Protein AF-A0A3D5UZB6-F1 (afdb_monomer)

Secondary structure (DSSP, 8-state):
----S----EEEEE--SS-BHHHHS-GGGTT---SSS-GGGTTHHHHB-TTS-B-TTSGGGSGGGTTEEEEEE-SSBTBSS--THHHHHHHHHT--EEE-S-B-HHHHHHHHHHT-EEE-

pLDDT: mean 96.78, std 3.05, range [75.44, 98.88]

Structure (mmCIF, N/CA/C/O backbone):
data_AF-A0A3D5UZB6-F1
#
_entry.id   AF-A0A3D5UZB6-F1
#
loop_
_atom_site.group_PDB
_atom_site.id
_atom_site.type_symbol
_atom_site.label_atom_id
_atom_site.label_alt_id
_atom_site.label_comp_id
_atom_site.label_asym_id
_atom_site.label_entity_id
_atom_site.label_seq_id
_atom_site.pdbx_PDB_ins_code
_atom_site.Cartn_x
_atom_site.Cartn_y
_atom_site.Cartn_z
_atom_site.occupancy
_atom_site.B_iso_or_equiv
_atom_site.auth_seq_id
_atom_site.auth_comp_id
_atom_site.auth_asym_id
_atom_site.auth_atom_id
_atom_site.pdbx_PDB_model_num
ATOM 1 N N . MET A 1 1 ? 12.149 -8.074 12.754 1.00 75.44 1 MET A N 1
ATOM 2 C CA . MET A 1 1 ? 11.106 -8.401 11.762 1.00 75.44 1 MET A CA 1
ATOM 3 C C . MET A 1 1 ? 10.258 -9.513 12.334 1.00 75.44 1 MET A C 1
ATOM 5 O O . MET A 1 1 ? 10.825 -10.468 12.853 1.00 75.44 1 MET A O 1
ATOM 9 N N . GLU A 1 2 ? 8.938 -9.370 12.300 1.00 81.25 2 GLU A N 1
ATOM 10 C CA . GLU A 1 2 ? 8.029 -10.442 12.707 1.00 81.25 2 GLU A CA 1
ATOM 11 C C . GLU A 1 2 ? 8.037 -11.546 11.641 1.00 81.25 2 GLU A C 1
ATOM 13 O O . GLU A 1 2 ? 8.023 -11.256 10.444 1.00 81.25 2 GLU A O 1
ATOM 18 N N . LYS A 1 3 ? 8.092 -12.813 12.058 1.00 91.38 3 LYS A N 1
ATOM 19 C CA . LYS A 1 3 ? 8.124 -13.941 11.123 1.00 91.38 3 LYS A CA 1
ATOM 20 C C . LYS A 1 3 ? 6.788 -14.042 10.379 1.00 91.38 3 LYS A C 1
ATOM 22 O O . LYS A 1 3 ? 5.745 -14.202 11.007 1.00 91.38 3 LYS A O 1
ATOM 27 N N . PHE A 1 4 ? 6.817 -14.014 9.048 1.00 95.06 4 PHE A N 1
ATOM 28 C CA . PHE A 1 4 ? 5.624 -14.200 8.221 1.00 95.06 4 PHE A CA 1
ATOM 29 C C . PHE A 1 4 ? 5.389 -15.698 7.970 1.00 95.06 4 PHE A C 1
ATOM 31 O O . PHE A 1 4 ? 6.015 -16.283 7.094 1.00 95.06 4 PHE A O 1
ATOM 38 N N . ASN A 1 5 ? 4.518 -16.340 8.759 1.00 95.62 5 ASN A N 1
ATOM 39 C CA . ASN A 1 5 ? 4.170 -17.762 8.571 1.00 95.62 5 ASN A CA 1
ATOM 40 C C . ASN A 1 5 ? 2.803 -17.946 7.893 1.00 95.62 5 ASN A C 1
ATOM 42 O O . ASN A 1 5 ? 2.667 -18.714 6.948 1.00 95.62 5 ASN A O 1
ATOM 46 N N . LYS A 1 6 ? 1.777 -17.262 8.408 1.00 96.12 6 LYS A N 1
ATOM 47 C CA . LYS A 1 6 ? 0.398 -17.293 7.914 1.00 96.12 6 LYS A CA 1
ATOM 48 C C . LYS A 1 6 ? -0.233 -15.940 8.209 1.00 96.12 6 LYS A C 1
ATOM 50 O O . LYS A 1 6 ? -0.063 -15.424 9.311 1.00 96.12 6 LYS A O 1
ATOM 55 N N . LEU A 1 7 ? -0.975 -15.401 7.249 1.00 97.50 7 LEU A N 1
ATOM 56 C CA . LEU A 1 7 ? -1.771 -14.192 7.419 1.00 97.50 7 LEU A CA 1
ATOM 57 C C . LEU A 1 7 ? -3.230 -14.515 7.100 1.00 97.50 7 LEU A C 1
ATOM 59 O O . LEU A 1 7 ? -3.538 -15.151 6.095 1.00 97.50 7 LEU A O 1
ATOM 63 N N . THR A 1 8 ? -4.132 -14.099 7.978 1.00 97.88 8 THR A N 1
ATOM 64 C CA . THR A 1 8 ? -5.576 -14.127 7.747 1.00 97.88 8 THR A CA 1
ATOM 65 C C . THR A 1 8 ? -6.106 -12.799 8.245 1.00 97.88 8 THR A C 1
ATOM 67 O O . THR A 1 8 ? -5.948 -12.486 9.419 1.00 97.88 8 THR A O 1
ATOM 70 N N . GLY A 1 9 ? -6.681 -12.011 7.347 1.00 96.56 9 GLY A N 1
ATOM 71 C CA . GLY A 1 9 ? -7.122 -10.660 7.650 1.00 96.56 9 GLY A CA 1
ATOM 72 C C . GLY A 1 9 ? -7.970 -10.102 6.521 1.00 96.56 9 GLY A C 1
ATOM 73 O O . GLY A 1 9 ? -8.131 -10.731 5.474 1.00 96.56 9 GLY A O 1
ATOM 74 N N . VAL A 1 10 ? -8.525 -8.917 6.749 1.00 98.31 10 VAL A N 1
ATOM 75 C CA . VAL A 1 10 ? -9.340 -8.231 5.748 1.00 98.31 10 VAL A CA 1
ATOM 76 C C . VAL A 1 10 ? -8.462 -7.782 4.578 1.00 98.31 10 VAL A C 1
ATOM 78 O O . VAL A 1 10 ? -7.376 -7.230 4.785 1.00 98.31 10 VAL A O 1
ATOM 81 N N . ALA A 1 11 ? -8.965 -8.004 3.361 1.00 98.62 11 ALA A N 1
ATOM 82 C CA . ALA A 1 11 ? -8.371 -7.526 2.122 1.00 98.62 11 ALA A CA 1
A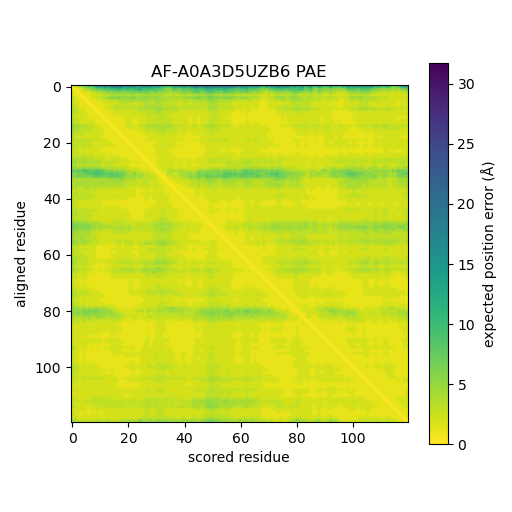TOM 83 C C . ALA A 1 11 ? -9.102 -6.280 1.611 1.00 98.62 11 ALA A C 1
ATOM 85 O O . ALA A 1 11 ? -10.308 -6.320 1.371 1.00 98.62 11 ALA A O 1
ATOM 86 N N . ALA A 1 12 ? -8.370 -5.179 1.453 1.00 98.75 12 ALA A N 1
ATOM 87 C CA . ALA A 1 12 ? -8.877 -3.931 0.900 1.00 98.75 12 ALA A CA 1
ATOM 88 C C . ALA A 1 12 ? -8.581 -3.849 -0.609 1.00 98.75 12 ALA A C 1
ATOM 90 O O . ALA A 1 12 ? -7.415 -3.968 -0.994 1.00 98.75 12 ALA A O 1
ATOM 91 N N . PRO A 1 13 ? -9.592 -3.631 -1.471 1.00 98.56 13 PRO A N 1
ATOM 92 C CA . PRO A 1 13 ? -9.374 -3.424 -2.900 1.00 98.56 13 PRO A CA 1
ATOM 93 C C . PRO A 1 13 ? -8.982 -1.971 -3.212 1.00 98.56 13 PRO A C 1
ATOM 95 O O . PRO A 1 13 ? -9.733 -1.040 -2.930 1.00 98.56 13 PRO A O 1
ATOM 98 N N . LEU A 1 14 ? -7.841 -1.777 -3.864 1.00 98.44 14 LEU A N 1
ATOM 99 C CA . LEU A 1 14 ? -7.365 -0.500 -4.395 1.00 98.44 14 LEU A CA 1
ATOM 100 C C . LEU A 1 14 ? -7.153 -0.645 -5.913 1.00 98.44 14 LEU A C 1
ATOM 102 O O . LEU A 1 14 ? -6.034 -0.896 -6.346 1.00 98.44 14 LEU A O 1
ATOM 106 N N . PRO A 1 15 ? -8.209 -0.550 -6.741 1.00 97.19 15 PRO A N 1
ATOM 107 C CA . PRO A 1 15 ? -8.152 -0.859 -8.174 1.00 97.19 15 PRO A CA 1
ATOM 108 C C . PRO A 1 15 ? -7.474 0.262 -8.985 1.00 97.19 15 PRO A C 1
ATOM 110 O O . PRO A 1 15 ? -8.091 0.893 -9.839 1.00 97.19 15 PRO A O 1
ATOM 113 N N . ILE A 1 16 ? -6.204 0.531 -8.686 1.00 98.12 16 ILE A N 1
ATOM 114 C CA . ILE A 1 16 ? -5.383 1.584 -9.280 1.00 98.12 16 ILE A CA 1
ATOM 115 C C . ILE A 1 16 ? -4.089 0.950 -9.785 1.00 98.12 16 ILE A C 1
ATOM 117 O O . ILE A 1 16 ? -3.446 0.176 -9.074 1.00 98.12 16 ILE A O 1
ATOM 121 N N . ILE A 1 17 ? -3.727 1.271 -11.024 1.00 98.56 17 ILE A N 1
ATOM 122 C CA . ILE A 1 17 ? -2.447 0.901 -11.640 1.00 98.56 17 ILE A CA 1
ATOM 123 C C . ILE A 1 17 ? -1.419 2.009 -11.413 1.00 98.56 17 ILE A C 1
ATOM 125 O O . ILE A 1 17 ? -1.796 3.168 -11.251 1.00 98.56 17 ILE A O 1
ATOM 129 N N . ASN A 1 18 ? -0.131 1.674 -11.467 1.00 98.56 18 ASN A N 1
ATOM 130 C CA . ASN A 1 18 ? 0.975 2.627 -11.320 1.00 98.56 18 ASN A CA 1
ATOM 131 C C . ASN A 1 18 ? 0.895 3.447 -10.023 1.00 98.56 18 ASN A C 1
ATOM 133 O O . ASN A 1 18 ? 1.174 4.644 -10.021 1.00 98.56 18 ASN A O 1
ATOM 137 N N . VAL A 1 19 ? 0.490 2.811 -8.921 1.00 98.69 19 VAL A N 1
ATOM 138 C CA . VAL A 1 19 ? 0.549 3.447 -7.603 1.00 98.69 19 VAL A CA 1
ATOM 139 C C . VAL A 1 19 ? 2.018 3.661 -7.253 1.00 98.69 19 VAL A C 1
ATOM 141 O O . VAL A 1 19 ? 2.720 2.707 -6.914 1.00 98.69 19 VAL A O 1
ATOM 144 N N . ASP A 1 20 ? 2.492 4.895 -7.366 1.00 98.44 20 ASP A N 1
ATOM 145 C CA . ASP A 1 20 ? 3.891 5.232 -7.132 1.00 98.44 20 ASP A CA 1
ATOM 146 C C . ASP A 1 20 ? 4.208 5.476 -5.644 1.00 98.44 20 ASP A C 1
ATOM 148 O O . ASP A 1 20 ? 3.340 5.476 -4.766 1.00 98.44 20 ASP A O 1
ATOM 152 N N . THR A 1 21 ? 5.489 5.656 -5.331 1.00 98.25 21 THR A N 1
ATOM 153 C CA . THR A 1 21 ? 5.934 5.873 -3.952 1.00 98.25 21 THR A CA 1
ATOM 154 C C . THR A 1 21 ? 5.565 7.243 -3.368 1.00 98.25 21 THR A C 1
ATOM 156 O O . THR A 1 21 ? 5.584 7.363 -2.143 1.00 98.25 21 THR A O 1
ATOM 159 N N . ASP A 1 22 ? 5.213 8.251 -4.178 1.00 97.75 22 ASP A N 1
ATOM 160 C CA . ASP A 1 22 ? 4.610 9.511 -3.710 1.00 97.75 22 ASP A CA 1
ATOM 161 C C . ASP A 1 22 ? 3.157 9.291 -3.291 1.00 97.75 22 ASP A C 1
ATOM 163 O O . ASP A 1 22 ? 2.776 9.725 -2.205 1.00 97.75 22 ASP A O 1
ATOM 167 N N . MET A 1 23 ? 2.386 8.540 -4.083 1.00 98.31 23 MET A N 1
ATOM 168 C CA . MET A 1 23 ? 1.020 8.156 -3.736 1.00 98.31 23 MET A CA 1
ATOM 169 C C . MET A 1 23 ? 0.991 7.343 -2.441 1.00 98.31 23 MET A C 1
ATOM 171 O O . MET A 1 23 ? 0.156 7.602 -1.582 1.00 98.31 23 MET A O 1
ATOM 175 N N . ILE A 1 24 ? 1.901 6.375 -2.266 1.00 98.62 24 ILE A N 1
ATOM 176 C CA . ILE A 1 24 ? 1.978 5.584 -1.025 1.00 98.62 24 ILE A CA 1
ATOM 177 C C . ILE A 1 24 ? 2.322 6.483 0.165 1.00 98.62 24 ILE A C 1
ATOM 179 O O . ILE A 1 24 ? 1.686 6.379 1.213 1.00 98.62 24 ILE A O 1
ATOM 183 N N . ILE A 1 25 ? 3.332 7.343 0.036 1.00 98.25 25 ILE A N 1
ATOM 184 C CA . ILE A 1 25 ? 3.686 8.306 1.077 1.00 98.25 25 ILE A CA 1
ATOM 185 C C . ILE A 1 25 ? 4.348 9.557 0.475 1.00 98.25 25 ILE A C 1
ATOM 187 O O . ILE A 1 25 ? 5.474 9.489 -0.040 1.00 98.25 25 ILE A O 1
ATOM 191 N N . PRO A 1 26 ? 3.708 10.731 0.602 1.00 97.19 26 PRO A N 1
ATOM 192 C CA . PRO A 1 26 ? 4.253 11.955 0.035 1.00 97.19 26 PRO A CA 1
ATOM 193 C C . PRO A 1 26 ? 5.591 12.392 0.642 1.00 97.19 26 PRO A C 1
ATOM 195 O O . PRO A 1 26 ? 5.887 12.194 1.829 1.00 97.19 26 PRO A O 1
ATOM 198 N N . LYS A 1 27 ? 6.408 13.060 -0.180 1.00 95.81 27 LYS A N 1
ATOM 199 C CA . LYS A 1 27 ? 7.790 13.444 0.157 1.00 95.81 27 LYS A CA 1
ATOM 200 C C . LYS A 1 27 ? 7.944 14.297 1.425 1.00 95.81 27 LYS A C 1
ATOM 202 O O . LYS A 1 27 ? 8.990 14.253 2.075 1.00 95.81 27 LYS A O 1
ATOM 207 N N . GLN A 1 28 ? 6.925 15.070 1.807 1.00 95.12 28 GLN A N 1
ATOM 208 C CA . GLN A 1 28 ? 6.951 15.917 3.004 1.00 95.12 28 GLN A CA 1
ATOM 209 C C . GLN A 1 28 ? 7.103 15.115 4.304 1.00 95.12 28 GLN A C 1
ATOM 211 O O . GLN A 1 28 ? 7.640 15.640 5.283 1.00 95.12 28 GLN A O 1
ATOM 216 N N . PHE A 1 29 ? 6.710 13.837 4.302 1.00 95.38 29 PHE A N 1
ATOM 217 C CA . PHE A 1 29 ? 6.765 12.957 5.471 1.00 95.38 29 PHE A CA 1
ATOM 218 C C . PHE A 1 29 ? 8.090 12.187 5.601 1.00 95.38 29 PHE A C 1
ATOM 220 O O . PHE A 1 29 ? 8.299 11.481 6.586 1.00 95.38 29 PHE A O 1
ATOM 227 N N . LEU A 1 30 ? 9.027 12.357 4.660 1.00 94.12 30 LEU A N 1
ATOM 228 C CA . LEU A 1 30 ? 10.270 11.571 4.583 1.00 94.12 30 LEU A CA 1
ATOM 229 C C . LEU A 1 30 ? 11.422 12.123 5.437 1.00 94.12 30 LEU A C 1
ATOM 231 O O . LEU A 1 30 ? 12.530 11.595 5.411 1.00 94.12 30 LEU A O 1
ATOM 235 N N . LYS A 1 31 ? 11.185 13.185 6.218 1.00 91.88 31 LYS A N 1
ATOM 236 C CA . LYS A 1 31 ? 12.210 13.805 7.082 1.00 91.88 31 LYS A CA 1
ATOM 237 C C . LYS A 1 31 ? 12.541 12.977 8.330 1.00 91.88 31 LYS A C 1
ATOM 239 O O . LYS A 1 31 ? 13.490 13.294 9.041 1.00 91.88 31 LYS A O 1
ATOM 244 N N . THR A 1 32 ? 11.744 11.954 8.634 1.00 91.25 32 THR A N 1
ATOM 245 C CA . THR A 1 32 ? 11.939 11.092 9.804 1.00 91.25 32 THR A CA 1
ATOM 246 C C . THR A 1 32 ? 12.805 9.878 9.478 1.00 91.25 32 THR A C 1
ATOM 248 O O . THR A 1 32 ? 12.713 9.300 8.397 1.00 91.25 32 THR A O 1
ATOM 251 N N . ILE A 1 33 ? 13.603 9.459 10.461 1.00 91.06 33 ILE A N 1
ATOM 252 C CA . ILE A 1 33 ? 14.319 8.172 10.466 1.00 91.06 33 ILE A CA 1
ATOM 253 C C . ILE A 1 33 ? 13.560 7.084 11.242 1.00 91.06 33 ILE A C 1
ATOM 255 O O . ILE A 1 33 ? 13.979 5.929 11.284 1.00 91.06 33 ILE A O 1
ATOM 259 N N . LYS A 1 34 ? 12.462 7.451 11.917 1.00 93.31 34 LYS A N 1
ATOM 260 C CA . LYS A 1 34 ? 11.621 6.503 12.650 1.00 93.31 34 LYS A CA 1
ATOM 261 C C . LYS A 1 34 ? 10.712 5.774 11.670 1.00 93.31 34 LYS A C 1
ATOM 263 O O . LYS A 1 34 ? 10.087 6.403 10.823 1.00 93.31 34 LYS A O 1
ATOM 268 N N . ARG A 1 35 ? 10.591 4.462 11.859 1.00 91.69 35 ARG A N 1
ATOM 269 C CA . ARG A 1 35 ? 9.692 3.602 11.074 1.00 91.69 35 ARG A CA 1
ATOM 270 C C . ARG A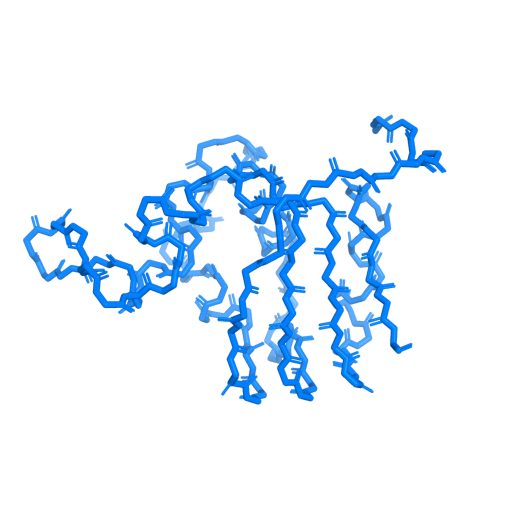 1 35 ? 8.226 3.683 11.521 1.00 91.69 35 ARG A C 1
ATOM 272 O O . ARG A 1 35 ? 7.372 3.125 10.850 1.00 91.69 35 ARG A O 1
ATOM 279 N N . THR A 1 36 ? 7.950 4.349 12.644 1.00 94.12 36 THR A N 1
ATOM 280 C CA . THR A 1 36 ? 6.614 4.488 13.239 1.00 94.12 36 THR A CA 1
ATOM 281 C C . THR A 1 36 ? 6.040 5.891 13.057 1.00 94.12 36 THR A C 1
ATOM 283 O O . THR A 1 36 ? 6.780 6.866 12.897 1.00 94.12 36 THR A O 1
ATOM 286 N N . GLY A 1 37 ? 4.714 6.002 13.127 1.00 95.12 37 GLY A N 1
ATOM 287 C CA . GLY A 1 37 ? 3.969 7.247 12.925 1.00 95.12 37 GLY A CA 1
ATOM 288 C C . GLY A 1 37 ? 3.806 7.649 11.455 1.00 95.12 37 GLY A C 1
ATOM 289 O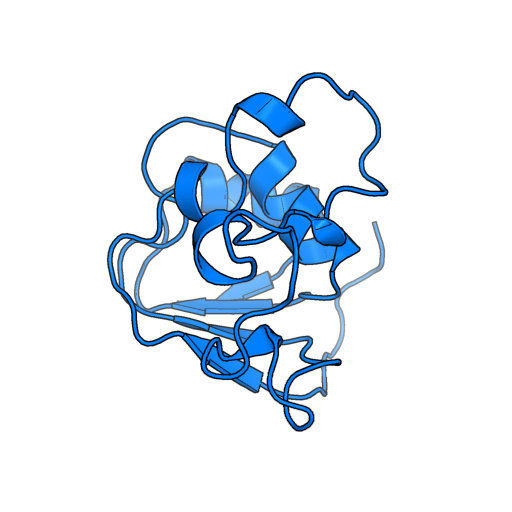 O . GLY A 1 37 ? 3.391 8.777 11.180 1.00 95.12 37 GLY A O 1
ATOM 290 N N . LEU A 1 38 ? 4.141 6.751 10.527 1.00 97.12 38 LEU A N 1
ATOM 291 C CA . LEU A 1 38 ? 4.022 6.936 9.081 1.00 97.12 38 LEU A CA 1
ATOM 292 C C . LEU A 1 38 ? 2.699 6.393 8.537 1.00 97.12 38 LEU A C 1
ATOM 294 O O . LEU A 1 38 ? 2.215 6.911 7.536 1.00 97.12 38 LEU A O 1
ATOM 298 N N . GLY A 1 39 ? 2.074 5.425 9.214 1.00 97.06 39 GLY A N 1
ATOM 299 C CA . GLY A 1 39 ? 0.815 4.812 8.782 1.00 97.06 39 GLY A CA 1
ATOM 300 C C . GLY A 1 39 ? -0.347 5.801 8.701 1.00 97.06 39 GLY A C 1
ATOM 301 O O . GLY A 1 39 ? -1.223 5.678 7.845 1.00 97.06 39 GLY A O 1
ATOM 302 N N . LYS A 1 40 ? -0.327 6.857 9.521 1.00 96.19 40 LYS A N 1
ATOM 303 C CA . LYS A 1 40 ? -1.299 7.952 9.413 1.00 96.19 40 LYS A CA 1
ATOM 304 C C . LYS A 1 40 ? -1.184 8.739 8.101 1.00 96.19 40 LYS A C 1
ATOM 306 O O . LYS A 1 40 ? -2.182 9.288 7.688 1.00 96.19 40 LYS A O 1
ATOM 311 N N . ASN A 1 41 ? -0.018 8.759 7.449 1.00 97.50 41 ASN A N 1
ATOM 312 C CA . ASN A 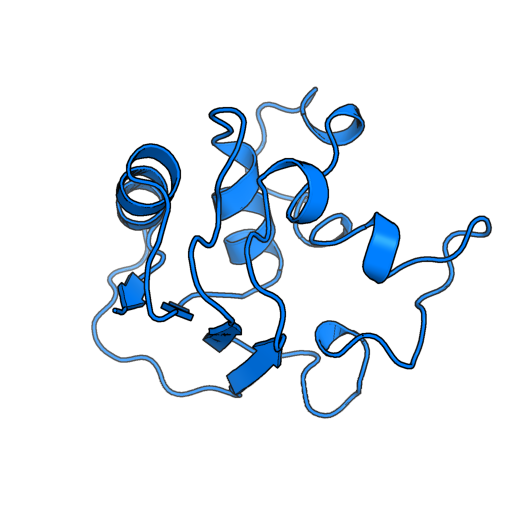1 41 ? 0.203 9.476 6.184 1.00 97.50 41 ASN A CA 1
ATOM 313 C C . ASN A 1 41 ? 0.266 8.520 4.972 1.00 97.50 41 ASN A C 1
ATOM 315 O O . ASN A 1 41 ? 0.621 8.935 3.871 1.00 97.50 41 ASN A O 1
ATOM 319 N N . LEU A 1 42 ? -0.011 7.223 5.166 1.00 98.44 42 LEU A N 1
ATOM 320 C CA . LEU A 1 42 ? -0.125 6.262 4.067 1.00 98.44 42 LEU A CA 1
ATOM 321 C C . LEU A 1 42 ? -1.260 6.717 3.148 1.00 98.44 42 LEU A C 1
ATOM 323 O O . LEU A 1 42 ? -2.367 6.808 3.655 1.00 98.44 42 LEU A O 1
ATOM 327 N N . PHE A 1 43 ? -1.032 6.932 1.852 1.00 98.44 43 PHE A N 1
ATOM 328 C CA . PHE A 1 43 ? -2.031 7.44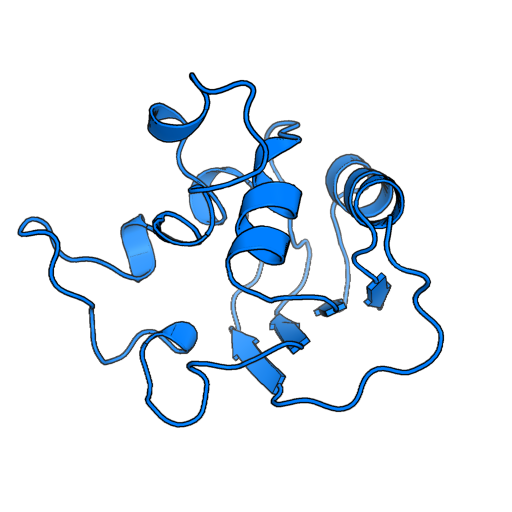8 0.902 1.00 98.44 43 PHE A CA 1
ATOM 329 C C . PHE A 1 43 ? -2.643 8.797 1.304 1.00 98.44 43 PHE A C 1
ATOM 331 O O . PHE A 1 43 ? -3.833 9.012 1.096 1.00 98.44 43 PHE A O 1
ATOM 338 N N . ASP A 1 44 ? -1.844 9.691 1.891 1.00 98.38 44 ASP A N 1
ATOM 339 C CA . ASP A 1 44 ? -2.289 10.979 2.444 1.00 98.38 44 ASP A CA 1
ATOM 340 C C . ASP A 1 44 ? -3.204 11.772 1.492 1.00 98.38 44 ASP A C 1
ATOM 342 O O . ASP A 1 44 ? -4.353 12.038 1.837 1.00 98.38 44 ASP A O 1
ATOM 346 N N . GLU A 1 45 ? -2.753 12.018 0.256 1.00 97.25 45 GLU A N 1
ATOM 347 C CA . GLU A 1 45 ? -3.493 12.789 -0.762 1.00 97.25 45 GLU A CA 1
ATOM 348 C C . GLU A 1 45 ? -4.817 12.138 -1.197 1.00 97.25 45 GLU A C 1
ATOM 350 O O . GLU A 1 45 ? -5.687 12.793 -1.762 1.00 97.25 45 GLU A O 1
ATOM 355 N N . MET A 1 46 ? -4.983 10.836 -0.950 1.00 97.50 46 MET A N 1
ATOM 356 C CA . MET A 1 46 ? -6.216 10.105 -1.250 1.00 97.50 46 MET A CA 1
ATOM 357 C C . MET A 1 46 ? -7.100 9.906 -0.017 1.00 97.50 46 MET A C 1
ATOM 359 O O . MET A 1 46 ? -8.296 9.645 -0.147 1.00 97.50 46 MET A O 1
ATOM 363 N N . ARG A 1 47 ? -6.509 9.953 1.180 1.00 97.88 47 ARG A N 1
ATOM 364 C CA . ARG A 1 47 ? -7.184 9.679 2.447 1.00 97.88 47 ARG A CA 1
ATOM 365 C C . ARG A 1 47 ? -7.716 10.915 3.116 1.00 97.88 47 ARG A C 1
ATOM 367 O O . ARG A 1 47 ? -8.676 10.751 3.860 1.00 97.88 47 ARG A O 1
ATOM 374 N N . TYR A 1 48 ? -7.110 12.074 2.910 1.00 98.31 48 TYR A N 1
ATOM 375 C CA . TYR A 1 48 ? -7.440 13.286 3.644 1.00 98.31 48 TYR A CA 1
ATOM 376 C C . TYR A 1 48 ? -7.813 14.428 2.700 1.00 98.31 48 TYR A C 1
ATOM 378 O O . TYR A 1 48 ? -7.285 14.526 1.596 1.00 98.31 48 TYR A O 1
ATOM 386 N N . ASP A 1 49 ? -8.745 15.274 3.136 1.00 97.31 49 ASP A N 1
ATOM 387 C CA . ASP A 1 49 ? -9.021 16.564 2.505 1.00 97.31 49 ASP A CA 1
ATOM 388 C C . ASP A 1 49 ? -8.026 17.645 2.980 1.00 97.31 49 ASP A C 1
ATOM 390 O O . ASP A 1 49 ? -7.213 17.419 3.880 1.00 97.31 49 ASP A O 1
ATOM 394 N N . ASP A 1 50 ? -8.122 18.854 2.419 1.00 95.75 50 ASP A N 1
ATOM 395 C CA . ASP A 1 50 ? -7.255 19.989 2.782 1.00 95.75 50 ASP A CA 1
ATOM 396 C C . ASP A 1 50 ? -7.384 20.425 4.256 1.00 95.75 50 ASP A C 1
ATOM 398 O O . ASP A 1 50 ? -6.509 21.109 4.790 1.00 95.75 50 ASP A O 1
ATOM 402 N N . ASN A 1 51 ? -8.468 20.032 4.933 1.00 96.38 51 ASN A N 1
ATOM 403 C CA . ASN A 1 51 ? -8.695 20.299 6.354 1.00 96.38 51 ASN A CA 1
ATOM 404 C C . ASN A 1 51 ? -8.171 19.163 7.253 1.00 96.38 51 ASN A C 1
ATOM 406 O O . ASN A 1 51 ? -8.277 19.255 8.478 1.00 96.38 51 ASN A O 1
ATOM 410 N N . GLY A 1 52 ? -7.616 18.097 6.669 1.00 95.06 52 GLY A N 1
ATOM 411 C CA . GLY A 1 52 ? -7.136 16.912 7.372 1.00 95.06 52 GLY A CA 1
ATOM 412 C C . GLY A 1 52 ? -8.235 15.926 7.778 1.00 95.06 52 GLY A C 1
ATOM 413 O O . GLY A 1 52 ? -7.973 15.035 8.589 1.00 95.06 52 GLY A O 1
ATOM 414 N N . ASN A 1 53 ? -9.458 16.054 7.255 1.00 97.81 53 ASN A N 1
ATOM 415 C CA . ASN A 1 53 ? -10.528 15.087 7.501 1.00 97.81 53 ASN A CA 1
ATOM 416 C C . ASN A 1 53 ? -10.399 13.893 6.563 1.00 97.81 53 ASN A C 1
ATOM 418 O O . ASN A 1 53 ? -10.047 14.042 5.397 1.00 97.81 53 ASN A O 1
ATOM 422 N N . GLU A 1 54 ? -10.752 12.704 7.045 1.00 97.94 54 GLU A N 1
ATOM 423 C CA . GLU A 1 54 ? -10.727 11.509 6.208 1.00 97.94 54 GLU A CA 1
ATOM 424 C C . GLU A 1 54 ? -11.817 11.532 5.131 1.00 97.94 54 GLU A C 1
ATOM 426 O O . GLU A 1 54 ? -13.000 11.686 5.433 1.00 97.94 54 GLU A O 1
ATOM 431 N N . ILE A 1 55 ? -11.427 11.283 3.881 1.00 98.12 55 ILE A N 1
ATOM 432 C CA . ILE A 1 55 ? -12.330 11.127 2.741 1.00 98.12 55 ILE A CA 1
ATOM 433 C C . ILE A 1 55 ? -13.042 9.769 2.872 1.00 98.12 55 ILE A C 1
ATOM 435 O O . ILE A 1 55 ? -12.379 8.732 2.743 1.00 98.12 55 ILE A O 1
ATOM 439 N N . PRO A 1 56 ? -14.369 9.715 3.108 1.00 96.62 56 PRO A N 1
ATOM 440 C CA . PRO A 1 56 ? -15.070 8.458 3.407 1.00 96.62 56 PRO A CA 1
ATOM 441 C C . PRO A 1 56 ? -15.048 7.438 2.261 1.00 96.62 56 PRO A C 1
ATOM 443 O O . PRO A 1 56 ? -15.165 6.231 2.489 1.00 96.62 56 PRO A O 1
ATOM 446 N N . ASP A 1 57 ? -14.893 7.919 1.028 1.00 96.12 57 ASP A N 1
ATOM 447 C CA . ASP A 1 57 ? -14.914 7.086 -0.173 1.00 96.12 57 ASP A CA 1
ATOM 448 C C . ASP A 1 57 ? -13.610 6.331 -0.417 1.00 96.12 57 ASP A C 1
ATOM 450 O O . ASP A 1 57 ? -13.625 5.294 -1.094 1.00 96.12 57 ASP A O 1
ATOM 454 N N . PHE A 1 58 ? -12.499 6.784 0.170 1.00 98.12 58 PHE A N 1
ATOM 455 C CA . PHE A 1 58 ? -11.238 6.069 0.058 1.00 98.12 58 PHE A CA 1
ATOM 456 C C . PHE A 1 58 ? -11.318 4.723 0.778 1.00 98.12 58 PHE A C 1
ATOM 458 O O . PHE A 1 58 ? -11.808 4.625 1.903 1.00 98.12 58 PHE A O 1
ATOM 465 N N . VAL A 1 59 ? -10.828 3.659 0.136 1.00 98.19 59 VAL A N 1
ATOM 466 C CA . VAL A 1 59 ? -11.065 2.283 0.594 1.00 98.19 59 VAL A CA 1
ATOM 467 C C . VAL A 1 59 ? -10.620 2.056 2.037 1.00 98.19 59 VAL A C 1
ATOM 469 O O . VAL A 1 59 ? -11.413 1.559 2.832 1.00 98.19 59 VAL A O 1
ATOM 472 N N . LEU A 1 60 ? -9.413 2.485 2.414 1.00 98.12 60 LEU A N 1
ATOM 473 C CA . LEU A 1 60 ? -8.890 2.287 3.771 1.00 98.12 60 LEU A CA 1
ATOM 474 C C . LEU A 1 60 ? -9.574 3.177 4.818 1.00 98.12 60 LEU A C 1
ATOM 476 O O . LEU A 1 60 ? -9.371 2.967 6.011 1.00 98.12 60 LEU A O 1
ATOM 480 N N . ASN A 1 61 ? -10.417 4.122 4.390 1.00 98.19 61 ASN A N 1
ATOM 481 C CA . ASN A 1 61 ? -11.236 4.931 5.282 1.00 98.19 61 ASN A CA 1
ATOM 482 C C . ASN A 1 61 ? -12.626 4.312 5.547 1.00 98.19 61 ASN A C 1
ATOM 484 O O . ASN A 1 61 ? -13.352 4.730 6.456 1.00 98.19 61 ASN A O 1
ATOM 488 N N . LYS A 1 62 ? -13.024 3.267 4.819 1.00 98.06 62 LYS A N 1
ATOM 489 C CA . LYS A 1 62 ? -14.319 2.616 5.057 1.00 98.06 62 LYS A CA 1
ATOM 490 C C . LYS A 1 62 ? -14.233 1.701 6.281 1.00 98.06 62 LYS A C 1
ATOM 492 O O . LYS A 1 62 ? -13.261 0.953 6.388 1.00 98.06 62 LYS A O 1
ATOM 497 N N . PRO A 1 63 ? -15.253 1.668 7.165 1.00 97.06 63 PRO A N 1
ATOM 498 C CA . PRO A 1 63 ? -15.246 0.840 8.377 1.00 97.06 63 PRO A CA 1
ATOM 499 C C . PRO A 1 63 ? -14.860 -0.626 8.141 1.00 97.06 63 PRO A C 1
ATOM 501 O O . PRO A 1 63 ? -14.111 -1.200 8.926 1.00 97.06 63 PRO A O 1
ATOM 504 N N . ALA A 1 64 ? -15.304 -1.205 7.021 1.00 96.56 64 ALA A N 1
ATOM 505 C CA . ALA A 1 64 ? -15.008 -2.585 6.648 1.00 96.56 64 ALA A CA 1
ATOM 506 C C . ALA A 1 64 ? -13.511 -2.867 6.420 1.00 96.56 64 ALA A C 1
ATOM 508 O O . ALA A 1 64 ? -13.089 -3.999 6.615 1.00 96.56 64 ALA A O 1
ATOM 509 N N . TYR A 1 65 ? -12.714 -1.863 6.038 1.00 98.06 65 TYR A N 1
ATOM 510 C CA . TYR A 1 65 ? -11.304 -2.013 5.654 1.00 98.06 65 TYR A CA 1
ATOM 511 C C . TYR A 1 65 ? -10.330 -1.310 6.610 1.00 98.06 65 TYR A C 1
ATOM 513 O O . TYR A 1 65 ? -9.127 -1.316 6.365 1.00 98.06 65 TYR A O 1
ATOM 521 N N . ARG A 1 66 ? -10.819 -0.736 7.719 1.00 94.81 66 ARG A N 1
ATOM 522 C CA . ARG A 1 66 ? -9.983 0.002 8.687 1.00 94.81 66 ARG A CA 1
ATOM 523 C C . ARG A 1 66 ? -8.846 -0.817 9.274 1.00 94.81 66 ARG A C 1
ATOM 525 O O . ARG A 1 66 ? -7.774 -0.285 9.518 1.00 94.81 66 ARG A O 1
ATOM 532 N N . ASN A 1 67 ? -9.097 -2.106 9.465 1.00 96.00 67 ASN A N 1
ATOM 533 C CA . ASN A 1 67 ? -8.129 -3.062 9.990 1.00 96.00 67 ASN A CA 1
ATOM 534 C C . ASN A 1 67 ? -7.636 -4.011 8.887 1.00 96.00 67 ASN A C 1
ATOM 536 O O . ASN A 1 67 ? -7.332 -5.174 9.158 1.00 96.00 67 ASN A O 1
ATOM 540 N N . ALA A 1 68 ? -7.639 -3.559 7.626 1.00 98.44 68 ALA A N 1
ATOM 541 C CA . ALA A 1 68 ? -7.111 -4.348 6.526 1.00 98.44 68 ALA A CA 1
ATOM 542 C C . ALA A 1 68 ? -5.634 -4.663 6.766 1.00 98.44 68 ALA A C 1
ATOM 544 O O . ALA A 1 68 ? -4.854 -3.809 7.176 1.00 98.44 68 ALA A O 1
ATOM 545 N N . GLN A 1 69 ? -5.266 -5.910 6.493 1.00 98.56 69 GLN A N 1
ATOM 546 C CA . GLN A 1 69 ? -3.879 -6.378 6.547 1.00 98.56 69 GLN A CA 1
ATOM 547 C C . GLN A 1 69 ? -3.367 -6.773 5.163 1.00 98.56 69 GLN A C 1
ATOM 549 O O . GLN A 1 69 ? -2.169 -6.996 4.983 1.00 98.56 69 GLN A O 1
ATOM 554 N N . ILE A 1 70 ? -4.275 -6.883 4.194 1.00 98.88 70 ILE A N 1
ATOM 555 C CA . ILE A 1 70 ? -3.994 -7.265 2.817 1.00 98.88 70 ILE A CA 1
ATOM 556 C C . ILE A 1 70 ? -4.487 -6.128 1.921 1.00 98.88 70 ILE A C 1
ATOM 558 O O . ILE A 1 70 ? -5.624 -5.677 2.060 1.00 98.88 70 ILE A O 1
ATOM 562 N N . LEU A 1 71 ? -3.643 -5.671 1.002 1.00 98.81 71 LEU A N 1
ATOM 563 C CA . LEU A 1 71 ? -4.010 -4.721 -0.045 1.00 98.81 71 LEU A CA 1
ATOM 564 C C . LEU A 1 71 ? -4.034 -5.456 -1.386 1.00 98.81 71 LEU A C 1
ATOM 566 O O . LEU A 1 71 ? -3.072 -6.141 -1.714 1.00 98.81 71 LEU A O 1
ATOM 570 N N . VAL A 1 72 ? -5.113 -5.325 -2.152 1.00 98.81 72 VAL A N 1
ATOM 571 C CA . VAL A 1 72 ? -5.227 -5.897 -3.504 1.00 98.81 72 VAL A CA 1
ATOM 572 C C . VAL A 1 72 ? -5.268 -4.747 -4.498 1.00 98.81 72 VAL A C 1
ATOM 574 O O . VAL A 1 72 ? -6.175 -3.923 -4.420 1.00 98.81 72 VAL A O 1
ATOM 577 N N . THR A 1 73 ? -4.288 -4.662 -5.394 1.00 98.69 73 THR A N 1
ATOM 578 C CA . THR A 1 73 ? -4.037 -3.470 -6.218 1.00 98.69 73 THR A CA 1
ATOM 579 C C . THR A 1 73 ? -3.715 -3.806 -7.675 1.00 98.69 73 THR A C 1
ATOM 581 O O . THR A 1 73 ? -3.606 -4.975 -8.041 1.00 98.69 73 THR A O 1
ATOM 584 N N . GLY A 1 74 ? -3.633 -2.782 -8.527 1.00 98.62 74 GLY A N 1
ATOM 585 C CA . GLY A 1 74 ? -3.301 -2.919 -9.943 1.00 98.62 74 GLY A CA 1
ATOM 586 C C . GLY A 1 74 ? -1.806 -3.093 -10.225 1.00 98.62 74 GLY A C 1
ATOM 587 O O . GLY A 1 74 ? -0.980 -3.141 -9.317 1.00 98.62 74 GLY A O 1
ATOM 588 N N . GLU A 1 75 ? -1.476 -3.193 -11.513 1.00 98.56 75 GLU A N 1
ATOM 589 C CA . GLU A 1 75 ? -0.111 -3.350 -12.030 1.00 98.56 75 GLU A CA 1
ATOM 590 C C . GLU A 1 75 ? 0.847 -2.237 -11.586 1.00 98.56 75 GLU A C 1
ATOM 592 O O . GLU A 1 75 ? 0.445 -1.090 -11.376 1.00 98.56 75 GLU A O 1
ATOM 597 N N . ASN A 1 76 ? 2.136 -2.579 -11.536 1.00 98.50 76 ASN A N 1
ATOM 598 C CA . ASN A 1 76 ? 3.261 -1.676 -11.310 1.00 98.50 76 ASN A CA 1
ATOM 599 C C . ASN A 1 76 ? 3.184 -0.927 -9.967 1.00 98.50 76 ASN A C 1
ATOM 601 O O . ASN A 1 76 ? 3.435 0.276 -9.882 1.00 98.50 76 ASN A O 1
ATOM 605 N N . PHE A 1 77 ? 2.814 -1.638 -8.899 1.00 98.81 77 PHE A N 1
ATOM 606 C CA . PHE A 1 77 ? 2.711 -1.055 -7.562 1.00 98.81 77 PHE A CA 1
ATOM 607 C C . PHE A 1 77 ? 4.091 -0.714 -6.974 1.00 98.81 77 PHE A C 1
ATOM 609 O O . PHE A 1 77 ? 5.041 -1.499 -7.052 1.00 98.81 77 PHE A O 1
ATOM 616 N N . GLY A 1 78 ? 4.190 0.454 -6.340 1.00 98.56 78 GLY A N 1
ATOM 617 C CA . GLY A 1 78 ? 5.415 0.971 -5.737 1.00 98.56 78 GLY A CA 1
ATOM 618 C C . GLY A 1 78 ? 6.415 1.546 -6.740 1.00 98.56 78 GLY A C 1
ATOM 619 O O . GLY A 1 78 ? 7.607 1.605 -6.438 1.00 98.56 78 GLY A O 1
ATOM 620 N N . CYS A 1 79 ? 5.963 1.941 -7.933 1.00 98.56 79 CYS A N 1
ATOM 621 C CA . CYS A 1 79 ? 6.817 2.547 -8.952 1.00 98.56 79 CYS A CA 1
ATOM 622 C C . CYS A 1 79 ? 7.310 3.955 -8.581 1.00 98.56 79 CYS A C 1
ATOM 624 O O . CYS A 1 79 ? 6.964 4.519 -7.546 1.00 98.56 79 CYS A O 1
ATOM 626 N N . GLY A 1 80 ? 8.153 4.535 -9.436 1.00 96.75 80 GLY A N 1
ATOM 627 C CA . GLY A 1 80 ? 8.719 5.865 -9.223 1.00 96.75 80 GLY A CA 1
ATOM 628 C C . GLY A 1 80 ? 9.998 5.843 -8.385 1.00 96.75 80 GLY A C 1
ATOM 629 O O . GLY A 1 80 ? 10.841 4.957 -8.523 1.00 96.75 80 GLY A O 1
ATOM 630 N N . SER A 1 81 ? 10.188 6.875 -7.561 1.00 94.25 81 SER A N 1
ATOM 631 C CA . SER A 1 81 ? 11.433 7.059 -6.807 1.00 94.25 81 SER A CA 1
ATOM 632 C C . SER A 1 81 ? 11.639 5.987 -5.729 1.00 94.25 81 SER A C 1
ATOM 634 O O . SER A 1 81 ? 10.687 5.557 -5.080 1.00 94.25 81 SER A O 1
ATOM 636 N N . SER A 1 82 ? 12.892 5.592 -5.488 1.00 93.44 82 SER A N 1
ATOM 637 C CA . SER A 1 82 ? 13.225 4.693 -4.377 1.00 93.44 82 SER A CA 1
ATOM 638 C C . SER A 1 82 ? 12.911 5.357 -3.033 1.00 93.44 82 SER A C 1
ATOM 640 O O . SER A 1 82 ? 13.438 6.431 -2.737 1.00 93.44 82 SER A O 1
ATOM 642 N N . ARG A 1 83 ? 12.053 4.721 -2.223 1.00 94.81 83 ARG A N 1
ATOM 643 C CA . ARG A 1 83 ? 11.659 5.193 -0.885 1.00 94.81 83 ARG A CA 1
ATOM 644 C C . ARG A 1 83 ? 11.471 4.031 0.077 1.00 94.81 83 ARG A C 1
ATOM 646 O O . ARG A 1 83 ? 10.524 3.261 -0.057 1.00 94.81 83 ARG A O 1
ATOM 653 N N . GLU A 1 84 ? 12.320 3.943 1.096 1.00 95.06 84 GLU A N 1
ATOM 654 C CA . GLU A 1 84 ? 12.144 2.969 2.184 1.00 95.06 84 GLU A CA 1
ATOM 655 C C . GLU A 1 84 ? 10.928 3.288 3.065 1.00 95.06 84 GLU A C 1
ATOM 657 O O . GLU A 1 84 ? 10.320 2.392 3.645 1.00 95.06 84 GLU A O 1
ATOM 662 N N . HIS A 1 85 ? 10.514 4.556 3.123 1.00 97.56 85 HIS A N 1
ATOM 663 C CA . HIS A 1 85 ? 9.349 4.973 3.900 1.00 97.56 85 HIS A CA 1
ATOM 664 C C . HIS A 1 85 ? 8.029 4.417 3.365 1.00 97.56 85 HIS A C 1
ATOM 666 O O . HIS A 1 85 ? 7.085 4.297 4.139 1.00 97.56 85 HIS A O 1
ATOM 672 N N . ALA A 1 86 ? 7.945 4.065 2.078 1.00 98.25 86 ALA A N 1
ATOM 673 C CA . ALA A 1 86 ? 6.726 3.522 1.478 1.00 98.25 86 ALA A CA 1
ATOM 674 C C . ALA A 1 86 ? 6.304 2.182 2.124 1.00 98.25 86 ALA A C 1
ATOM 676 O O . ALA A 1 86 ? 5.192 2.104 2.653 1.00 98.25 86 ALA A O 1
ATOM 677 N N . PRO A 1 87 ? 7.166 1.146 2.197 1.00 97.56 87 PRO A N 1
ATOM 678 C CA . PRO A 1 87 ? 6.843 -0.059 2.959 1.00 97.56 87 PRO A CA 1
ATOM 679 C C . PRO A 1 87 ? 6.705 0.200 4.466 1.00 97.56 87 PRO A C 1
ATOM 681 O O . PRO A 1 87 ? 5.922 -0.488 5.117 1.00 97.56 87 PRO A O 1
ATOM 684 N N . TRP A 1 88 ? 7.390 1.192 5.048 1.00 97.81 88 TRP A N 1
ATOM 685 C CA . TRP A 1 88 ? 7.175 1.537 6.462 1.00 97.81 88 TRP A CA 1
ATOM 686 C C . TRP A 1 88 ? 5.771 2.082 6.721 1.00 97.81 88 TRP A C 1
ATOM 688 O O . TRP A 1 88 ? 5.142 1.668 7.686 1.00 97.81 88 TRP A O 1
ATOM 698 N N . ALA A 1 89 ? 5.260 2.958 5.854 1.00 98.25 89 ALA A N 1
ATOM 699 C CA . ALA A 1 89 ? 3.913 3.508 5.966 1.00 98.25 89 ALA A CA 1
ATOM 700 C C . ALA A 1 89 ? 2.843 2.414 5.851 1.00 98.25 89 ALA A C 1
ATOM 702 O O . ALA A 1 89 ? 1.905 2.387 6.644 1.00 98.25 89 ALA A O 1
ATOM 703 N N . LEU A 1 90 ? 3.022 1.473 4.916 1.00 98.31 90 LEU A N 1
ATOM 704 C CA . LEU A 1 90 ? 2.154 0.300 4.787 1.00 98.31 90 LEU A CA 1
ATOM 705 C C . LEU A 1 90 ? 2.153 -0.539 6.069 1.00 98.31 90 LEU A C 1
ATOM 707 O O . LEU A 1 90 ? 1.087 -0.841 6.606 1.00 98.31 90 LEU A O 1
ATOM 711 N N . LEU A 1 91 ? 3.340 -0.871 6.583 1.00 97.31 91 LEU A N 1
ATOM 712 C CA . LEU A 1 91 ? 3.481 -1.706 7.772 1.00 97.31 91 LEU A CA 1
ATOM 713 C C . LEU A 1 91 ? 2.912 -1.036 9.026 1.00 97.31 91 LEU A C 1
ATOM 715 O O . LEU A 1 91 ? 2.215 -1.684 9.800 1.00 97.31 91 LEU A O 1
ATOM 719 N N . ASP A 1 92 ? 3.201 0.250 9.217 1.00 97.25 92 ASP A N 1
ATOM 720 C CA . ASP A 1 92 ? 2.769 1.035 10.375 1.00 97.25 92 ASP A CA 1
ATOM 721 C C . ASP A 1 92 ? 1.259 1.327 10.349 1.00 97.25 92 ASP A C 1
ATOM 723 O O . ASP A 1 92 ? 0.649 1.495 11.400 1.00 97.25 92 ASP A O 1
ATOM 727 N N . PHE A 1 93 ? 0.629 1.325 9.165 1.00 97.75 93 PHE A N 1
ATOM 728 C CA . PHE A 1 93 ? -0.833 1.295 9.044 1.00 97.75 93 PHE A CA 1
ATOM 729 C C . PHE A 1 93 ? -1.419 -0.075 9.424 1.00 97.75 93 PHE A C 1
ATOM 731 O O . PHE A 1 93 ? -2.523 -0.149 9.955 1.00 97.75 93 PHE A O 1
ATOM 738 N N . GLY A 1 94 ? -0.683 -1.160 9.164 1.00 97.12 94 GLY A N 1
ATOM 739 C CA . GLY A 1 94 ? -1.100 -2.536 9.450 1.00 97.12 94 GLY A CA 1
ATOM 740 C C . GLY A 1 94 ? -1.138 -3.460 8.229 1.00 97.12 94 GLY A C 1
ATOM 741 O O . GLY A 1 94 ? -1.441 -4.647 8.379 1.00 97.12 94 GLY A O 1
ATOM 742 N N . ILE A 1 95 ? -0.793 -2.966 7.034 1.00 98.44 95 ILE A N 1
ATOM 743 C CA . ILE A 1 95 ? -0.683 -3.790 5.827 1.00 98.44 95 ILE A CA 1
ATOM 744 C C . ILE A 1 95 ? 0.546 -4.693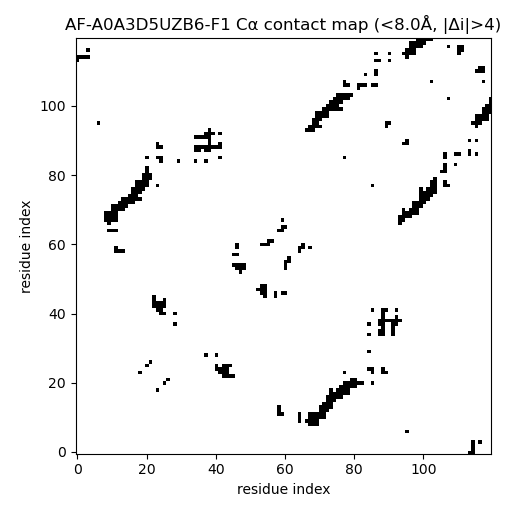 5.936 1.00 98.44 95 ILE A C 1
ATOM 746 O O . ILE A 1 95 ? 1.683 -4.245 6.073 1.00 98.44 95 ILE A O 1
ATOM 750 N N . ARG A 1 96 ? 0.305 -5.997 5.846 1.00 98.00 96 ARG A N 1
ATOM 751 C CA . ARG A 1 96 ? 1.316 -7.057 5.924 1.00 98.00 96 ARG A CA 1
ATOM 752 C C . ARG A 1 96 ? 1.521 -7.759 4.587 1.00 98.00 96 ARG A C 1
ATOM 754 O O . ARG A 1 96 ? 2.561 -8.378 4.388 1.00 98.00 96 ARG A O 1
ATOM 761 N N . CYS A 1 97 ? 0.552 -7.678 3.681 1.00 98.62 97 CYS A N 1
ATOM 762 C CA . CYS A 1 97 ? 0.603 -8.305 2.366 1.00 98.62 97 CYS A CA 1
ATOM 763 C C . CYS A 1 97 ? 0.051 -7.354 1.300 1.00 98.62 97 CYS A C 1
ATOM 765 O O . CYS A 1 97 ? -0.958 -6.687 1.535 1.00 98.62 97 CYS A O 1
ATOM 767 N N . VAL A 1 98 ? 0.694 -7.312 0.136 1.00 98.81 98 VAL A N 1
ATOM 768 C CA . VAL A 1 98 ? 0.193 -6.603 -1.046 1.00 98.81 98 VAL A CA 1
ATOM 769 C C . VAL A 1 98 ? 0.113 -7.600 -2.193 1.00 98.81 98 VAL A C 1
ATOM 771 O O . VAL A 1 98 ? 1.084 -8.297 -2.460 1.00 98.81 98 VAL A O 1
ATOM 774 N N . ILE A 1 99 ? -1.035 -7.675 -2.856 1.00 98.88 99 ILE A N 1
ATOM 775 C CA . ILE A 1 99 ? -1.287 -8.546 -4.005 1.00 98.88 99 ILE A CA 1
ATOM 776 C C . ILE A 1 99 ? -1.484 -7.648 -5.224 1.00 98.88 99 ILE A C 1
ATOM 778 O O . ILE A 1 99 ? -2.397 -6.820 -5.221 1.00 98.88 99 ILE A O 1
ATOM 782 N N . ALA A 1 100 ? -0.631 -7.788 -6.234 1.00 98.75 100 ALA A N 1
ATOM 783 C CA . ALA A 1 100 ? -0.647 -6.963 -7.438 1.00 98.75 100 ALA A CA 1
ATOM 784 C C . ALA A 1 100 ? -0.096 -7.756 -8.629 1.00 98.75 100 ALA A C 1
ATOM 786 O O . ALA A 1 100 ? 0.878 -8.473 -8.436 1.00 98.75 100 ALA A O 1
ATOM 787 N N . PRO A 1 101 ? -0.588 -7.570 -9.867 1.00 98.69 101 PRO A N 1
ATOM 788 C CA . PRO A 1 101 ? -0.050 -8.298 -11.020 1.00 98.69 101 PRO A CA 1
ATOM 789 C C . PRO A 1 101 ? 1.416 -7.964 -11.355 1.00 98.69 101 PRO A C 1
ATOM 791 O O . PRO A 1 101 ? 2.056 -8.683 -12.117 1.00 98.69 101 PRO A O 1
ATOM 794 N N . SER A 1 102 ? 1.956 -6.861 -10.827 1.00 98.75 102 SER A N 1
ATOM 795 C CA . SER A 1 102 ? 3.383 -6.534 -10.890 1.00 98.75 102 SER A CA 1
ATOM 796 C C . SER A 1 102 ? 3.759 -5.462 -9.862 1.00 98.7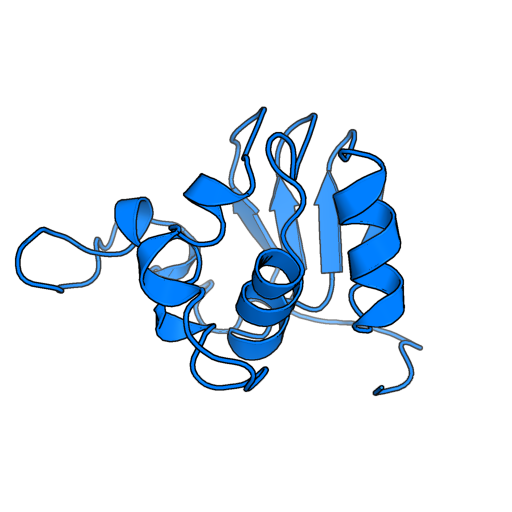5 102 SER A C 1
ATOM 798 O O . SER A 1 102 ? 2.918 -4.679 -9.410 1.00 98.75 102 SER A O 1
ATOM 800 N N . PHE A 1 103 ? 5.045 -5.408 -9.518 1.00 98.81 103 PHE A N 1
ATOM 801 C CA . PHE A 1 103 ? 5.640 -4.423 -8.613 1.00 98.81 103 PHE A CA 1
ATOM 802 C C . PHE A 1 103 ? 6.874 -3.802 -9.258 1.00 98.81 103 PHE A C 1
ATOM 804 O O . PHE A 1 103 ? 7.534 -4.442 -10.073 1.00 98.81 103 PHE A O 1
ATOM 811 N N . ALA A 1 104 ? 7.242 -2.596 -8.830 1.00 98.44 104 ALA A N 1
ATOM 812 C CA . ALA A 1 104 ? 8.561 -2.061 -9.139 1.00 98.44 104 ALA A CA 1
ATOM 813 C C . ALA A 1 104 ? 9.649 -2.766 -8.310 1.00 98.44 104 ALA A C 1
ATOM 815 O O . ALA A 1 104 ? 9.517 -2.905 -7.091 1.00 98.44 104 ALA A O 1
ATOM 816 N N . ASP A 1 105 ? 10.752 -3.154 -8.956 1.00 97.56 105 ASP A N 1
ATOM 817 C CA . ASP A 1 105 ? 11.796 -4.018 -8.381 1.00 97.56 105 ASP A CA 1
ATOM 818 C C . ASP A 1 105 ? 12.342 -3.531 -7.034 1.00 97.56 105 ASP A C 1
ATOM 820 O O . ASP A 1 105 ? 12.530 -4.311 -6.097 1.00 97.56 105 ASP A O 1
ATOM 824 N N . ILE A 1 106 ? 12.603 -2.227 -6.910 1.00 97.75 106 ILE A N 1
ATOM 825 C CA . ILE A 1 106 ? 13.154 -1.651 -5.677 1.00 97.75 106 ILE A CA 1
ATOM 826 C C . ILE A 1 106 ? 12.137 -1.758 -4.538 1.00 97.75 106 ILE A C 1
ATOM 828 O O . ILE A 1 106 ? 12.478 -2.193 -3.439 1.00 97.75 106 ILE A O 1
ATOM 832 N N . PHE A 1 107 ? 10.882 -1.390 -4.799 1.00 98.44 107 PHE A N 1
ATOM 833 C CA . PHE A 1 107 ? 9.821 -1.481 -3.803 1.00 98.44 107 PHE A CA 1
ATOM 834 C C . PHE A 1 107 ? 9.583 -2.937 -3.380 1.00 98.44 107 PHE A C 1
ATOM 836 O O . PHE A 1 107 ? 9.546 -3.225 -2.184 1.00 98.44 107 PHE A O 1
ATOM 843 N N . TYR A 1 108 ? 9.521 -3.853 -4.351 1.00 98.38 108 TYR A N 1
ATOM 844 C CA . TYR A 1 108 ? 9.365 -5.291 -4.128 1.00 98.38 108 TYR A CA 1
ATOM 845 C C . TYR A 1 108 ? 10.435 -5.845 -3.175 1.00 98.38 108 TYR A C 1
ATOM 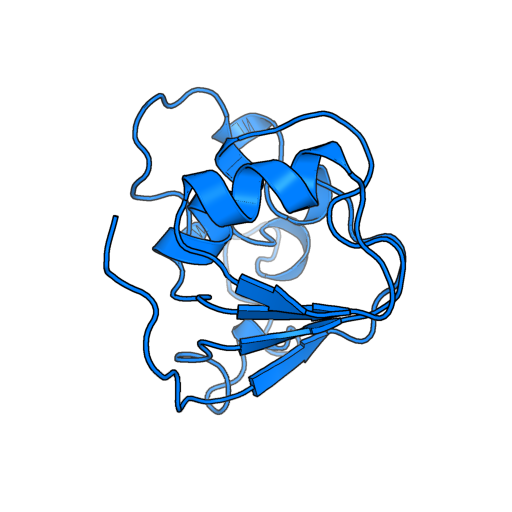847 O O . TYR A 1 108 ? 10.117 -6.507 -2.186 1.00 98.38 108 TYR A O 1
ATOM 855 N N . ASN A 1 109 ? 11.706 -5.503 -3.404 1.00 97.19 109 ASN A N 1
ATOM 856 C CA . ASN A 1 109 ? 12.807 -5.917 -2.533 1.00 97.19 109 ASN A CA 1
ATOM 857 C C . ASN A 1 109 ? 12.728 -5.282 -1.134 1.00 97.19 109 ASN A C 1
ATOM 859 O O . ASN A 1 109 ? 12.947 -5.962 -0.125 1.00 97.19 109 ASN A O 1
ATOM 863 N N . ASN A 1 110 ? 12.360 -4.002 -1.051 1.00 96.56 110 ASN A N 1
ATOM 864 C CA . ASN A 1 110 ? 12.205 -3.310 0.226 1.00 96.56 110 ASN A CA 1
ATOM 865 C C . ASN A 1 110 ? 11.060 -3.897 1.072 1.00 96.56 110 ASN A C 1
ATOM 867 O O . ASN A 1 110 ? 11.143 -3.866 2.302 1.00 96.56 110 ASN A O 1
ATOM 871 N N . CYS A 1 111 ? 10.011 -4.469 0.468 1.00 97.44 111 CYS A N 1
ATOM 872 C CA . CY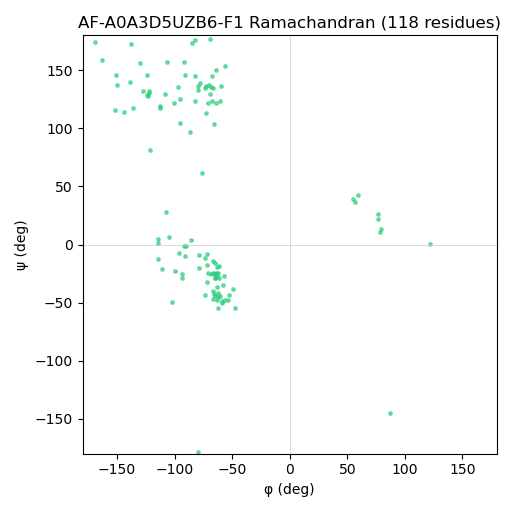S A 1 111 ? 8.948 -5.147 1.214 1.00 97.44 111 CYS A CA 1
ATOM 873 C C . CYS A 1 111 ? 9.490 -6.300 2.071 1.00 97.44 111 CYS A C 1
ATOM 875 O O . CYS A 1 111 ? 9.214 -6.344 3.275 1.00 97.44 111 CYS A O 1
ATOM 877 N N . PHE A 1 112 ? 10.323 -7.180 1.503 1.00 95.12 112 PHE A N 1
ATOM 878 C CA . PHE A 1 112 ? 10.887 -8.317 2.242 1.00 95.12 112 PHE A CA 1
ATOM 879 C C . PHE A 1 112 ? 11.782 -7.882 3.400 1.00 95.12 112 PHE A C 1
ATOM 881 O O . PHE A 1 112 ? 11.733 -8.481 4.471 1.00 95.12 112 PHE A O 1
ATOM 888 N N . GLN A 1 113 ? 12.545 -6.800 3.227 1.00 93.12 113 GLN A N 1
ATOM 889 C CA . GLN A 1 113 ? 13.385 -6.230 4.287 1.00 93.12 113 GLN A CA 1
ATOM 890 C C . GLN A 1 113 ? 12.579 -5.629 5.450 1.00 93.12 113 GLN A C 1
ATOM 892 O O . GLN A 1 113 ? 13.133 -5.355 6.519 1.00 93.12 113 GLN A O 1
ATOM 897 N N . ASN A 1 114 ? 11.275 -5.424 5.258 1.00 93.62 114 ASN A N 1
ATOM 898 C CA . ASN A 1 114 ? 10.370 -4.868 6.257 1.00 93.62 114 ASN A CA 1
ATOM 899 C C . ASN A 1 114 ? 9.297 -5.865 6.725 1.00 93.62 114 ASN A C 1
ATOM 901 O O . ASN A 1 114 ? 8.503 -5.532 7.599 1.00 93.62 114 ASN A O 1
ATOM 905 N N . GLY A 1 115 ? 9.302 -7.106 6.227 1.00 94.12 115 GLY A N 1
ATOM 906 C CA . GLY A 1 115 ? 8.343 -8.137 6.635 1.00 94.12 115 GLY A CA 1
ATOM 907 C C . GLY A 1 115 ? 6.951 -7.971 6.018 1.00 94.12 115 GLY A C 1
ATOM 908 O O . GLY A 1 115 ? 5.966 -8.429 6.604 1.00 94.12 115 GLY A O 1
ATOM 909 N N . ILE A 1 116 ? 6.880 -7.324 4.852 1.00 97.38 116 ILE A N 1
ATOM 910 C CA . ILE A 1 116 ? 5.698 -7.289 3.988 1.00 97.38 116 ILE A CA 1
ATOM 911 C C . ILE A 1 116 ? 5.869 -8.358 2.910 1.00 97.38 116 ILE A C 1
ATOM 913 O O . ILE A 1 116 ? 6.944 -8.472 2.325 1.00 97.38 116 ILE A O 1
ATOM 917 N N . LEU A 1 117 ? 4.811 -9.123 2.646 1.00 98.31 117 LEU A N 1
ATOM 918 C CA . LEU A 1 117 ? 4.773 -10.107 1.567 1.00 98.31 117 LEU A CA 1
ATOM 919 C C . LEU A 1 117 ? 4.131 -9.492 0.308 1.00 98.31 117 LEU A C 1
ATOM 921 O O . LEU A 1 117 ? 2.911 -9.324 0.292 1.00 98.31 117 LEU A O 1
ATOM 925 N N . PRO A 1 118 ? 4.905 -9.140 -0.732 1.00 98.19 118 PRO A N 1
ATOM 926 C CA . PRO A 1 118 ? 4.356 -8.844 -2.050 1.00 98.19 118 PRO A CA 1
ATOM 927 C C . PRO A 1 118 ? 4.048 -10.155 -2.795 1.00 98.19 118 PRO A C 1
ATOM 929 O O . PRO A 1 118 ? 4.873 -11.069 -2.811 1.00 98.19 118 PRO A O 1
ATOM 932 N N . ILE A 1 119 ? 2.863 -10.261 -3.395 1.00 98.38 119 ILE A N 1
ATOM 933 C CA . ILE A 1 119 ? 2.401 -11.423 -4.169 1.00 98.38 119 ILE A CA 1
ATOM 934 C C . ILE A 1 119 ? 2.028 -10.961 -5.574 1.00 98.38 119 ILE A C 1
ATOM 936 O O . ILE A 1 119 ? 1.229 -10.032 -5.711 1.00 98.38 119 ILE A O 1
ATOM 940 N N . VAL A 1 120 ? 2.600 -11.636 -6.573 1.00 95.94 120 VAL A N 1
ATOM 941 C CA . VAL A 1 120 ? 2.277 -11.481 -7.998 1.00 95.94 120 VAL A CA 1
ATOM 942 C C . VAL A 1 120 ? 1.203 -12.475 -8.411 1.00 95.94 120 VAL A C 1
ATOM 944 O O . VAL A 1 120 ? 1.384 -13.670 -8.080 1.00 95.94 120 VAL A O 1
#

Foldseek 3Di:
DDDCDDDDFDEWEDADEQCELCQQANPVPQPDPDLAPLLLRGRVVQQADPVRHGDCPRRCNDPRNVQPQEYEYEYAHHDDDQDLSSLSNCVNSRHQEYEYPYYDPNVCVSSVVVNHHYHD

Mean predicted aligned error: 2.37 Å

Sequence (120 aa):
MEKFNKLTGVAAPLPIINVDTDMIIPKQFLKTIKRTGLGKNLFDEMRYDDNGNEIPDFVLNKPAYRNAQILVTGENFGCGSSREHAPWALLDFGIRCVIAPSFADIFYNNCFQNGILPIV

Radius of gyration: 13.18 Å; Cα contacts (8 Å, |Δi|>4): 246; chains: 1; bounding box: 30×38×25 Å

Solvent-accessible surface area (backbone atoms only — not comparable to full-atom values): 6607 Å² total; per-residue (Å²): 124,70,85,88,83,81,86,87,70,41,70,33,71,46,96,46,60,59,43,25,28,53,56,40,33,45,74,87,70,63,84,60,90,64,64,64,85,36,22,84,40,39,29,36,88,63,36,36,49,99,86,69,46,72,35,64,85,30,56,65,56,28,84,89,24,57,76,22,24,29,39,38,41,26,41,36,32,40,23,80,65,92,58,75,61,34,53,30,11,39,44,53,56,42,34,41,31,38,38,23,79,33,57,24,70,70,42,54,56,48,22,58,80,66,51,28,48,78,42,108

Nearest PDB structures (foldseek):
  2hcu-assembly1_A  TM=9.674E-01  e=4.533E-16  Streptococcus mutans
  3q3w-assembly1_A  TM=9.497E-01  e=7.243E-16  Campylobacter jejuni subsp. jejuni IA3902
  3h5j-assembly1_A  TM=9.620E-01  e=7.456E-12  Mycobacterium tuberculosis
  3h5e-assembly2_B  TM=9.329E-01  e=3.976E-11  Mycobacterium tuberculosis
  2pkp-assembly1_A  TM=8.673E-01  e=2.525E-09  Methanocaldococcus jannaschii DSM 2661